Protein AF-A0A7V8FNN8-F1 (afdb_monomer)

Organism: NCBI:txid1177982

Radius of gyration: 14.59 Å; Cα contacts (8 Å, |Δi|>4): 100; chains: 1; bounding box: 29×36×28 Å

InterPro domains:
  IPR015942 Asp/Glu/hydantoin racemase [PF01177] (24-85)
  IPR053714 Isomerization and Racemization Enzyme Superfamily [G3DSA:3.40.50.12500] (11-91)

Sequence (91 aa):
MQSMPPEFPPHIALRTALAEGALDALDRGDGATHDQLVAQAARRLREQGCTRIALAQFSLARARQACEEATGLPVYTTVHAAVDQLRRRLG

Secondary structure (DSSP, 8-state):
--SS--SS-TTS-------TTHHHHHHTT-HHHHHHHHHHHHHHHHHTT-S-EEE-SGGGGGGHHHHHHHH-S-EEEHHHHHHHHHHHHH-

Nearest PDB structures (foldseek):
  3ojc-assembly1_A  TM=9.189E-01  e=7.013E-02  Yersinia pestis CO92
  5lfd-assembly1_A  TM=7.264E-01  e=2.114E-01  Pseudomonas fluorescens
  2zsk-assembly1_B  TM=7.021E-01  e=7.745E-01  Pyrococcus horikoshii OT3
  5elm-assembly2_D  TM=9.022E-01  e=2.335E+00  Escherichia coli
  4l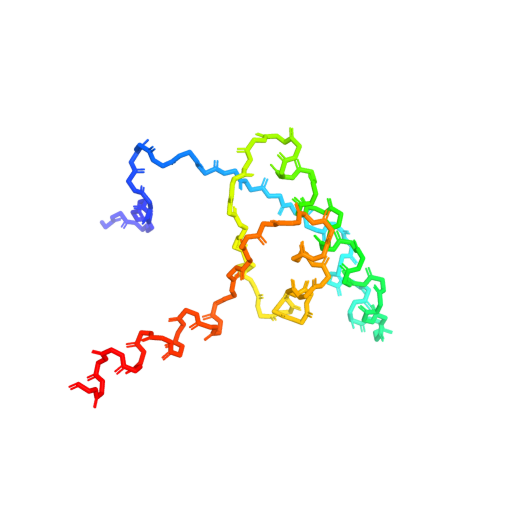sb-assembly1_A  TM=7.063E-01  e=3.447E+00  Burkholderia cenocepacia J2315

Foldseek 3Di:
DDDDDPPDDPPDDDDDFDLPCLVVCVVVVNNVNNLVSLLVRLQVVVVVPDQEEEDEDPSCPVSLVVNCVSRVHHYHYPVVVVVVVVVVVVD

Mean predicted aligned error: 6.25 Å

Solvent-accessible surface area (backbone atoms only — not comparable to full-atom values): 5418 Å² total; per-residue (Å²): 132,85,80,82,70,79,90,61,62,91,89,58,88,82,84,87,75,74,40,74,65,16,64,62,28,42,77,72,70,35,56,67,61,16,25,52,32,40,16,50,34,46,33,52,45,39,78,71,69,48,75,63,47,75,35,88,45,77,86,45,48,79,25,41,63,50,27,27,71,63,54,76,38,61,63,44,31,61,66,60,55,50,53,54,53,50,50,70,73,77,108

pLDDT: mean 87.13, std 14.28, range [47.81, 98.38]

Structure (mmCIF, N/CA/C/O backbone):
data_AF-A0A7V8FNN8-F1
#
_entry.id   AF-A0A7V8FNN8-F1
#
loop_
_atom_site.group_PDB
_atom_site.id
_atom_site.type_symbol
_atom_site.label_atom_id
_atom_site.label_alt_id
_atom_site.label_comp_id
_atom_site.label_asym_id
_atom_site.label_entity_id
_atom_site.label_seq_id
_atom_site.pdbx_PDB_ins_code
_atom_site.Cartn_x
_atom_site.Cartn_y
_atom_site.Cartn_z
_atom_site.occupancy
_atom_site.B_iso_or_equiv
_atom_site.auth_seq_id
_atom_site.auth_comp_id
_atom_site.auth_asym_id
_atom_site.auth_atom_id
_atom_site.pdbx_PDB_model_num
ATOM 1 N N . MET A 1 1 ? -17.873 -26.310 -12.201 1.00 56.28 1 MET A N 1
ATOM 2 C CA . MET A 1 1 ? -16.671 -25.785 -11.520 1.00 56.28 1 MET A CA 1
ATOM 3 C C . MET A 1 1 ? -16.968 -24.363 -11.087 1.00 56.28 1 MET A C 1
ATOM 5 O O . MET A 1 1 ? -17.264 -23.553 -11.954 1.00 56.28 1 MET A O 1
ATOM 9 N N . GLN A 1 2 ? -16.961 -24.062 -9.788 1.00 49.50 2 GLN A N 1
ATOM 10 C CA . GLN A 1 2 ? -16.935 -22.663 -9.350 1.00 49.50 2 GLN A CA 1
ATOM 11 C C . GLN A 1 2 ? -15.497 -22.169 -9.502 1.00 49.50 2 GLN A C 1
ATOM 13 O O . GLN A 1 2 ? -14.588 -22.701 -8.869 1.00 49.50 2 GLN A O 1
ATOM 18 N N . SER A 1 3 ? -15.293 -21.227 -10.419 1.00 47.81 3 SER A N 1
ATOM 19 C CA . SER A 1 3 ? -14.024 -20.520 -10.566 1.00 47.81 3 SER A CA 1
ATOM 20 C C . SER A 1 3 ? -13.949 -19.455 -9.472 1.00 47.81 3 SER A C 1
ATOM 22 O O . SER A 1 3 ? -14.909 -18.708 -9.315 1.00 47.81 3 SER A O 1
ATOM 24 N N . MET A 1 4 ? -12.833 -19.405 -8.740 1.00 59.41 4 MET A N 1
ATOM 25 C CA . MET A 1 4 ? -12.557 -18.457 -7.643 1.00 59.41 4 MET A CA 1
ATOM 26 C C . MET A 1 4 ? -13.535 -18.549 -6.454 1.00 59.41 4 MET A C 1
ATOM 28 O O . MET A 1 4 ? -14.339 -17.642 -6.232 1.00 59.41 4 MET A O 1
ATOM 32 N N . PRO A 1 5 ? -13.500 -19.653 -5.679 1.00 67.44 5 PRO A N 1
ATOM 33 C CA . PRO A 1 5 ? -14.164 -19.683 -4.379 1.00 67.44 5 PRO A CA 1
ATOM 34 C C . PRO A 1 5 ? -13.587 -18.578 -3.476 1.00 67.44 5 PRO A C 1
ATOM 36 O O . PRO A 1 5 ? -12.392 -18.302 -3.569 1.00 67.44 5 PRO A O 1
ATOM 39 N N . PRO A 1 6 ? -14.396 -17.970 -2.592 1.00 65.88 6 PRO A N 1
ATOM 40 C CA . PRO A 1 6 ? -13.939 -16.882 -1.736 1.00 65.88 6 PRO A CA 1
ATOM 41 C C . PRO A 1 6 ? -12.716 -17.308 -0.916 1.00 65.88 6 PRO A C 1
ATOM 43 O O . PRO A 1 6 ? -12.784 -18.241 -0.115 1.00 65.88 6 PRO A O 1
ATOM 46 N N . GLU A 1 7 ? -11.595 -16.615 -1.120 1.00 71.31 7 GLU A N 1
ATOM 47 C CA . GLU A 1 7 ? -10.313 -16.931 -0.485 1.00 71.31 7 GLU A CA 1
ATOM 48 C C . GLU A 1 7 ? -10.310 -16.621 1.018 1.00 71.31 7 GLU A C 1
ATOM 50 O O . GLU A 1 7 ? -9.499 -17.165 1.770 1.00 71.31 7 GLU A O 1
ATOM 55 N N . PHE A 1 8 ? -11.232 -15.764 1.469 1.00 72.81 8 PHE A N 1
ATOM 56 C CA . PHE A 1 8 ? -11.394 -15.392 2.867 1.00 72.81 8 PHE A CA 1
ATOM 57 C C . PHE A 1 8 ? -12.720 -15.915 3.433 1.00 72.81 8 PHE A C 1
ATOM 59 O O . PHE A 1 8 ? -13.758 -15.811 2.773 1.00 72.81 8 PHE A O 1
ATOM 66 N N . PRO A 1 9 ? -12.724 -16.429 4.676 1.00 77.88 9 PRO A N 1
ATOM 67 C CA . PRO A 1 9 ? -13.956 -16.772 5.374 1.00 77.88 9 PRO A CA 1
ATOM 68 C C . PRO A 1 9 ? -14.923 -15.575 5.474 1.00 77.88 9 PRO A C 1
ATOM 70 O O . PRO A 1 9 ? -14.468 -14.441 5.619 1.00 77.88 9 PRO A O 1
ATOM 73 N N . PRO A 1 10 ? -16.250 -15.800 5.526 1.00 75.19 10 PRO A N 1
ATOM 74 C CA . PRO A 1 10 ? -17.256 -14.727 5.518 1.00 75.19 10 PRO A CA 1
ATOM 75 C C . PRO A 1 10 ? -17.209 -13.791 6.738 1.00 75.19 10 PRO A C 1
ATOM 77 O O . PRO A 1 10 ? -17.780 -12.708 6.703 1.00 75.19 10 PRO A O 1
ATOM 80 N N . HIS A 1 11 ? -16.528 -14.186 7.818 1.00 80.25 11 HIS A N 1
ATOM 81 C CA . HIS A 1 11 ? -16.330 -13.348 9.003 1.00 80.25 11 HIS A CA 1
ATOM 82 C C . HIS A 1 11 ? -15.146 -12.372 8.871 1.00 80.25 11 HIS A C 1
ATOM 84 O O . HIS A 1 11 ? -14.922 -11.557 9.765 1.00 80.25 11 HIS A O 1
ATOM 90 N N . ILE A 1 12 ? -14.373 -12.448 7.783 1.00 81.56 12 ILE A N 1
ATOM 91 C CA . ILE A 1 12 ? -13.291 -11.508 7.495 1.00 81.56 12 ILE A CA 1
ATOM 92 C C . ILE A 1 12 ? -13.846 -10.378 6.630 1.00 81.56 12 ILE A C 1
ATOM 94 O O . ILE A 1 12 ? -14.146 -10.562 5.452 1.00 81.56 12 ILE A O 1
ATOM 98 N N . ALA A 1 13 ? -13.956 -9.184 7.212 1.00 84.75 13 ALA A N 1
ATOM 99 C CA . ALA A 1 13 ? -14.330 -7.988 6.471 1.00 84.75 13 ALA A CA 1
ATOM 100 C C . ALA A 1 13 ? -13.186 -7.577 5.528 1.00 84.75 13 ALA A C 1
ATOM 102 O O . ALA A 1 13 ? -12.165 -7.041 5.967 1.00 84.75 13 ALA A O 1
ATOM 103 N N . LEU A 1 14 ? -13.359 -7.830 4.230 1.00 87.69 14 LEU A N 1
ATOM 104 C CA . LEU A 1 14 ? -12.412 -7.423 3.199 1.00 87.69 14 LEU A CA 1
ATOM 105 C C . LEU A 1 14 ? -12.798 -6.053 2.642 1.00 87.69 14 LEU A C 1
ATOM 107 O O . LEU A 1 14 ? -13.951 -5.807 2.291 1.00 87.69 14 LEU A O 1
ATOM 111 N N . ARG A 1 15 ? -11.810 -5.167 2.527 1.00 92.75 15 ARG A N 1
ATOM 112 C CA . ARG A 1 15 ? -11.964 -3.873 1.866 1.00 92.75 15 ARG A CA 1
ATOM 113 C C . ARG A 1 15 ? -10.828 -3.692 0.878 1.00 92.75 15 ARG A C 1
ATOM 115 O O . ARG A 1 15 ? -9.671 -3.922 1.222 1.00 92.75 15 ARG A O 1
ATOM 122 N N . THR A 1 16 ? -11.165 -3.300 -0.340 1.00 92.94 16 THR A N 1
ATOM 123 C CA . THR A 1 16 ? -10.209 -3.119 -1.430 1.00 92.94 16 THR A CA 1
ATOM 124 C C . THR A 1 16 ? -10.095 -1.642 -1.780 1.00 92.94 16 THR A C 1
ATOM 126 O O . THR A 1 16 ? -11.041 -0.870 -1.624 1.00 92.94 16 THR A O 1
ATOM 129 N N . ALA A 1 17 ? -8.910 -1.235 -2.221 1.00 94.69 17 ALA A N 1
ATOM 130 C CA . ALA A 1 17 ? -8.666 0.095 -2.752 1.00 94.69 17 ALA A CA 1
ATOM 131 C C . ALA A 1 17 ? -7.697 -0.019 -3.923 1.00 94.69 17 ALA A C 1
ATOM 133 O O . ALA A 1 17 ? -6.747 -0.803 -3.878 1.00 94.69 17 ALA A O 1
ATOM 134 N N . LEU A 1 18 ? -7.944 0.779 -4.957 1.00 95.38 18 LEU A N 1
ATOM 135 C CA . LEU A 1 18 ? -7.028 0.947 -6.070 1.00 95.38 18 LEU A CA 1
ATOM 136 C C . LEU A 1 18 ? -6.080 2.111 -5.759 1.00 95.38 18 LEU A C 1
ATOM 138 O O . LEU A 1 18 ? -6.522 3.195 -5.379 1.00 95.38 18 LEU A O 1
ATOM 142 N N . ALA A 1 19 ? -4.779 1.891 -5.934 1.00 96.25 19 ALA A N 1
ATOM 143 C CA . ALA A 1 19 ? -3.792 2.966 -5.953 1.00 96.25 19 ALA A CA 1
ATOM 144 C C . ALA A 1 19 ? -3.780 3.601 -7.352 1.00 96.25 19 ALA A C 1
ATOM 146 O O . ALA A 1 19 ? -2.941 3.275 -8.192 1.00 96.25 19 ALA A O 1
ATOM 147 N N . GLU A 1 20 ? -4.779 4.439 -7.627 1.00 96.88 20 GLU A N 1
ATOM 148 C CA . GLU A 1 20 ? -4.959 5.087 -8.931 1.00 96.88 20 GLU A CA 1
ATOM 149 C C . GLU A 1 20 ? -3.689 5.827 -9.374 1.00 96.88 20 GLU A C 1
ATOM 151 O O . GLU A 1 20 ? -3.082 6.561 -8.596 1.00 96.88 20 GLU A O 1
ATOM 156 N N . GLY A 1 21 ? -3.268 5.597 -10.623 1.00 96.94 21 GLY A N 1
ATOM 157 C CA . GLY A 1 21 ? -2.079 6.210 -11.224 1.00 96.94 21 GLY A CA 1
ATOM 158 C C . GLY A 1 21 ? -0.731 5.679 -10.722 1.00 96.94 21 GLY A C 1
ATOM 159 O O . GLY A 1 21 ? 0.304 6.083 -11.253 1.00 96.94 21 GLY A O 1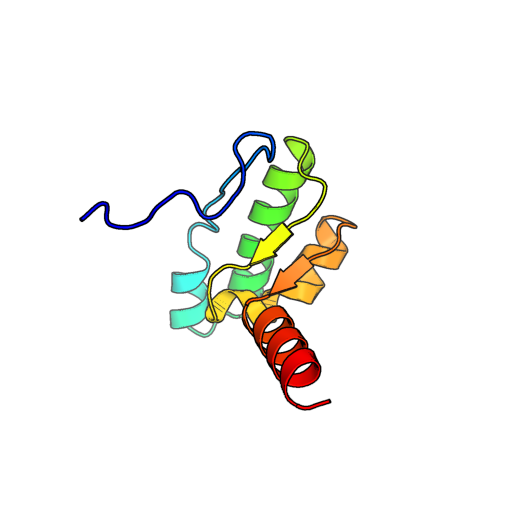
ATOM 160 N N . ALA A 1 22 ? -0.704 4.774 -9.735 1.00 97.06 22 ALA A N 1
ATOM 161 C CA . ALA A 1 22 ? 0.553 4.255 -9.196 1.00 97.06 22 ALA A CA 1
ATOM 162 C C . ALA A 1 22 ? 1.340 3.475 -10.255 1.00 97.06 22 ALA A C 1
ATOM 164 O O . ALA A 1 22 ? 2.529 3.730 -10.443 1.00 97.06 22 ALA A O 1
ATOM 165 N N . LEU A 1 23 ? 0.679 2.558 -10.971 1.00 96.00 23 LEU A N 1
ATOM 166 C CA . LEU A 1 23 ? 1.327 1.772 -12.023 1.00 96.00 23 LEU A CA 1
ATOM 167 C C . LEU A 1 23 ? 1.835 2.671 -13.157 1.00 96.00 23 LEU A C 1
ATOM 169 O O . LEU A 1 23 ? 2.990 2.547 -13.539 1.00 96.00 23 LEU A O 1
ATOM 173 N N . ASP A 1 24 ? 1.038 3.650 -13.591 1.00 97.69 24 ASP A N 1
ATOM 174 C CA . ASP A 1 24 ? 1.450 4.592 -14.637 1.00 97.69 24 ASP A CA 1
ATOM 175 C C . ASP A 1 24 ? 2.678 5.422 -14.227 1.00 97.69 24 ASP A C 1
ATOM 177 O O . ASP A 1 24 ? 3.531 5.732 -15.058 1.00 97.69 24 ASP A O 1
ATOM 181 N N . ALA A 1 25 ? 2.772 5.823 -12.953 1.00 97.56 25 ALA A N 1
ATOM 182 C CA . ALA A 1 25 ? 3.953 6.508 -12.433 1.00 97.56 25 ALA A CA 1
ATOM 183 C C . ALA A 1 25 ? 5.185 5.595 -12.488 1.00 97.56 25 ALA A C 1
ATOM 185 O O . ALA A 1 25 ? 6.244 6.019 -12.952 1.00 97.56 25 ALA A O 1
ATOM 186 N N . LEU A 1 26 ? 5.023 4.329 -12.095 1.00 96.19 26 LEU A N 1
ATOM 187 C CA . LEU A 1 26 ? 6.093 3.338 -12.150 1.00 96.19 26 LEU A CA 1
ATOM 188 C C . LEU A 1 26 ? 6.556 3.065 -13.588 1.00 96.19 26 LEU A C 1
ATOM 190 O O . LEU A 1 26 ? 7.760 3.026 -13.828 1.00 96.19 26 LEU A O 1
ATOM 194 N N . ASP A 1 27 ? 5.628 2.954 -14.539 1.00 96.81 27 ASP A N 1
ATOM 195 C CA . ASP A 1 27 ? 5.926 2.728 -15.959 1.00 96.81 27 ASP A CA 1
ATOM 196 C C . ASP A 1 27 ? 6.708 3.894 -16.586 1.00 96.81 27 ASP A C 1
ATOM 198 O O . ASP A 1 27 ? 7.501 3.699 -17.507 1.00 96.81 27 ASP A O 1
ATOM 202 N N . ARG A 1 28 ? 6.551 5.112 -16.050 1.00 97.50 28 ARG A N 1
ATOM 203 C CA . ARG A 1 28 ? 7.350 6.293 -16.427 1.00 97.50 28 ARG A CA 1
ATOM 204 C C . ARG A 1 28 ? 8.668 6.424 -15.650 1.00 97.50 28 ARG A C 1
ATOM 206 O O . ARG A 1 28 ? 9.372 7.415 -15.825 1.00 97.50 28 ARG A O 1
ATOM 213 N N . GLY A 1 29 ? 9.004 5.459 -14.794 1.00 97.62 29 GLY A N 1
ATOM 214 C CA . GLY A 1 29 ? 10.212 5.468 -13.964 1.00 97.62 29 GLY A CA 1
ATOM 215 C C . GLY A 1 29 ? 10.103 6.297 -12.677 1.00 97.62 29 GLY A C 1
ATOM 216 O O . GLY A 1 29 ? 11.096 6.448 -11.966 1.00 97.62 29 GLY A O 1
ATOM 217 N N . ASP A 1 30 ? 8.918 6.810 -12.340 1.00 98.00 30 ASP A N 1
ATOM 218 C CA . ASP A 1 30 ? 8.678 7.612 -11.138 1.00 98.00 30 ASP A CA 1
ATOM 219 C C . ASP A 1 30 ? 8.226 6.734 -9.959 1.00 98.00 30 ASP A C 1
ATOM 221 O O . ASP A 1 30 ? 7.049 6.640 -9.591 1.00 98.00 30 ASP A O 1
ATOM 225 N N . GLY A 1 31 ? 9.206 6.066 -9.350 1.00 97.31 31 GLY A N 1
ATOM 226 C CA . GLY A 1 31 ? 8.977 5.221 -8.181 1.00 97.31 31 GLY A CA 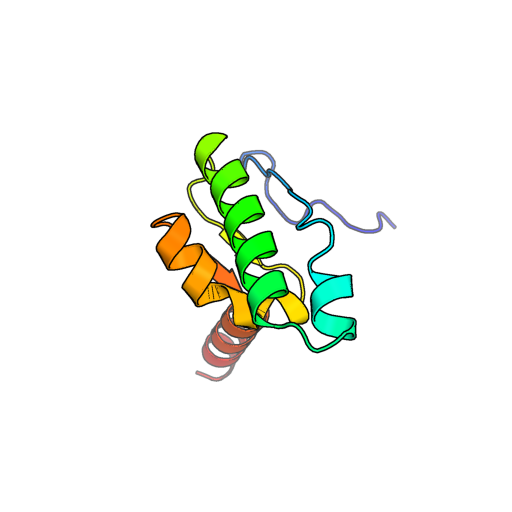1
ATOM 227 C C . GLY A 1 31 ? 8.525 5.997 -6.936 1.00 97.31 31 GLY A C 1
ATOM 228 O O . GLY A 1 31 ? 7.781 5.459 -6.113 1.00 97.31 31 GLY A O 1
ATOM 229 N N . ALA A 1 32 ? 8.937 7.255 -6.784 1.00 97.81 32 ALA A N 1
ATOM 230 C CA . ALA A 1 32 ? 8.559 8.056 -5.623 1.00 97.81 32 ALA A CA 1
ATOM 231 C C . ALA A 1 32 ? 7.056 8.366 -5.642 1.00 97.81 32 ALA A C 1
ATOM 233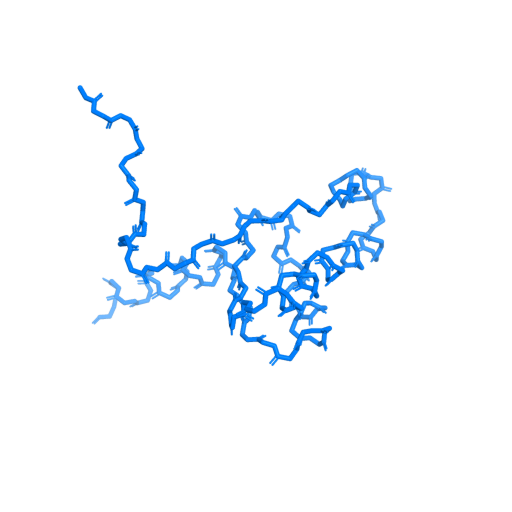 O O . ALA A 1 32 ? 6.361 8.098 -4.658 1.00 97.81 32 ALA A O 1
ATOM 234 N N . THR A 1 33 ? 6.535 8.834 -6.780 1.00 98.12 33 THR A N 1
ATOM 235 C CA . THR A 1 33 ? 5.097 9.074 -6.953 1.00 98.12 33 THR A CA 1
ATOM 236 C C . THR A 1 33 ? 4.298 7.776 -6.845 1.00 98.12 33 THR A C 1
ATOM 238 O O . THR A 1 33 ? 3.254 7.762 -6.190 1.00 98.12 33 THR A O 1
ATOM 241 N N . HIS A 1 34 ? 4.796 6.662 -7.403 1.00 98.38 34 HIS A N 1
ATOM 242 C CA . HIS A 1 34 ? 4.181 5.344 -7.202 1.00 98.38 34 HIS A CA 1
ATOM 243 C C . HIS A 1 34 ? 3.986 5.039 -5.707 1.00 98.38 34 HIS A C 1
ATOM 245 O O . HIS A 1 34 ? 2.867 4.763 -5.278 1.00 98.38 34 HIS A O 1
ATOM 251 N N . ASP A 1 35 ? 5.044 5.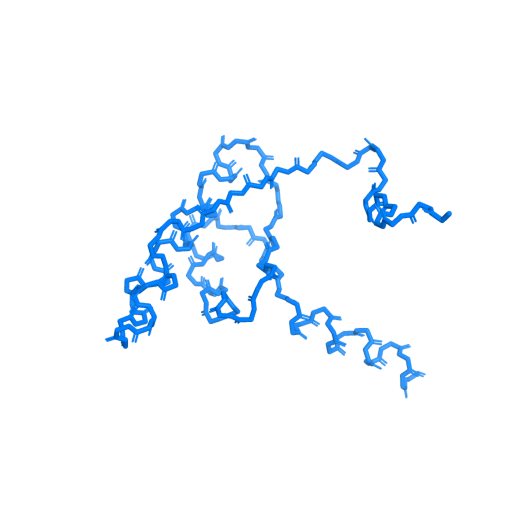122 -4.894 1.00 98.12 35 ASP A N 1
ATOM 252 C CA . ASP A 1 35 ? 4.965 4.750 -3.474 1.00 98.12 35 ASP A CA 1
ATOM 253 C C . ASP A 1 35 ? 4.045 5.676 -2.683 1.00 98.12 35 ASP A C 1
ATOM 255 O O . ASP A 1 35 ? 3.287 5.213 -1.828 1.00 98.12 35 ASP A O 1
ATOM 259 N N . GLN A 1 36 ? 4.053 6.971 -3.005 1.00 98.31 36 GLN A N 1
ATOM 260 C CA . GLN A 1 36 ? 3.150 7.945 -2.401 1.00 98.31 36 GLN A CA 1
ATOM 261 C C . GLN A 1 36 ? 1.681 7.621 -2.688 1.00 98.31 36 GLN A C 1
ATOM 263 O O . GLN A 1 36 ? 0.860 7.652 -1.770 1.00 98.31 36 GLN A O 1
ATOM 268 N N . LEU A 1 37 ? 1.337 7.283 -3.934 1.00 98.38 37 LEU A N 1
ATOM 269 C CA . LEU A 1 37 ? -0.035 6.941 -4.321 1.00 98.38 37 LEU A CA 1
ATOM 270 C C . LEU A 1 37 ? -0.511 5.653 -3.635 1.00 98.38 37 LEU A C 1
ATOM 272 O O . LEU A 1 37 ? -1.637 5.592 -3.131 1.00 98.38 37 LEU A O 1
ATOM 276 N N . VAL A 1 38 ? 0.359 4.646 -3.529 1.00 98.25 38 VAL A N 1
ATOM 277 C CA . VAL A 1 38 ? 0.046 3.401 -2.811 1.00 98.25 38 VAL A CA 1
ATOM 278 C C . VAL A 1 38 ? -0.138 3.656 -1.312 1.00 98.25 38 VAL A C 1
ATOM 280 O O . VAL A 1 38 ? -1.119 3.194 -0.724 1.00 98.25 38 VAL A O 1
ATOM 283 N N . ALA A 1 39 ? 0.737 4.452 -0.692 1.00 98.19 39 ALA A N 1
ATOM 284 C CA . ALA A 1 39 ? 0.621 4.820 0.718 1.00 98.19 39 ALA A CA 1
ATOM 285 C C . ALA A 1 39 ? -0.662 5.621 1.008 1.00 98.19 39 ALA A C 1
ATOM 287 O O . ALA A 1 39 ? -1.316 5.405 2.031 1.00 98.19 39 ALA A O 1
ATOM 288 N N . GLN A 1 40 ? -1.079 6.504 0.094 1.00 98.25 40 GLN A N 1
ATOM 289 C CA . GLN A 1 40 ? -2.359 7.210 0.198 1.00 98.25 40 GLN A CA 1
ATOM 290 C C . GLN A 1 40 ? -3.551 6.246 0.153 1.00 98.25 40 GLN A C 1
ATOM 292 O O . GLN A 1 40 ? -4.471 6.387 0.960 1.00 98.25 40 GLN A O 1
ATOM 297 N N . ALA A 1 41 ? -3.542 5.250 -0.738 1.00 98.06 41 ALA A N 1
ATOM 298 C CA . ALA A 1 41 ? -4.590 4.229 -0.779 1.00 98.06 41 ALA A CA 1
ATOM 299 C C . ALA A 1 41 ? -4.634 3.405 0.523 1.00 98.06 41 ALA A C 1
ATOM 301 O O . ALA A 1 41 ? -5.710 3.192 1.088 1.00 98.06 41 ALA A O 1
ATOM 302 N N . ALA A 1 42 ? -3.471 3.020 1.060 1.00 97.75 42 ALA A N 1
ATOM 303 C CA . ALA A 1 42 ? -3.372 2.324 2.342 1.00 97.75 42 ALA A CA 1
ATOM 304 C C . ALA A 1 42 ? -3.920 3.169 3.510 1.00 97.75 42 ALA A C 1
ATOM 306 O O . ALA A 1 42 ? -4.646 2.657 4.366 1.00 97.75 42 ALA A O 1
ATOM 307 N N . ARG A 1 43 ? -3.644 4.481 3.526 1.00 98.06 43 ARG A N 1
ATOM 308 C CA . ARG A 1 43 ? -4.211 5.413 4.514 1.00 98.06 43 ARG A CA 1
ATOM 309 C C . ARG A 1 43 ? -5.732 5.477 4.459 1.00 98.06 43 ARG A C 1
ATOM 311 O O . ARG A 1 43 ? -6.357 5.399 5.514 1.00 98.06 43 ARG A O 1
ATOM 318 N N . ARG A 1 44 ? -6.321 5.550 3.261 1.00 97.81 44 ARG A N 1
ATOM 319 C CA . ARG A 1 44 ? -7.785 5.529 3.092 1.00 97.81 44 ARG A CA 1
ATOM 320 C C . ARG A 1 44 ? -8.381 4.240 3.660 1.00 97.81 44 ARG A C 1
ATOM 322 O O . ARG A 1 44 ? -9.366 4.295 4.387 1.00 97.81 44 ARG A O 1
ATOM 329 N N . LEU A 1 45 ? -7.755 3.087 3.400 1.00 97.50 45 LEU A N 1
ATOM 330 C CA . LEU A 1 45 ? -8.197 1.807 3.967 1.00 97.50 45 LEU A CA 1
ATOM 331 C C . LEU A 1 45 ? -8.163 1.807 5.500 1.00 97.50 45 LEU A C 1
ATOM 333 O O . LEU A 1 45 ? -9.125 1.361 6.128 1.00 97.50 45 LEU A O 1
ATOM 337 N N . ARG A 1 46 ? -7.100 2.346 6.110 1.00 97.19 46 ARG A N 1
ATOM 338 C CA . ARG A 1 46 ? -7.018 2.522 7.570 1.00 97.19 46 ARG A CA 1
ATOM 339 C C . ARG A 1 46 ? -8.127 3.425 8.102 1.00 97.19 46 ARG A C 1
ATOM 341 O O . ARG A 1 46 ? -8.776 3.069 9.077 1.00 97.19 46 ARG A O 1
ATOM 348 N N . GLU A 1 47 ? -8.344 4.582 7.478 1.00 97.00 47 GLU A N 1
ATOM 349 C CA . GLU A 1 47 ? -9.386 5.550 7.872 1.00 97.00 47 GLU A CA 1
ATOM 350 C C . GLU A 1 47 ? -10.789 4.930 7.824 1.00 97.00 47 GLU A C 1
ATOM 352 O O . GLU A 1 47 ? -11.682 5.309 8.574 1.00 97.00 47 GLU A O 1
ATOM 357 N N . GLN A 1 48 ? -10.958 3.908 6.995 1.00 96.19 48 GLN A N 1
ATOM 358 C CA . GLN A 1 48 ? -12.179 3.130 6.866 1.00 96.19 48 GLN A CA 1
ATOM 359 C C . GLN A 1 48 ? -12.199 1.866 7.763 1.00 96.19 48 GLN A C 1
ATOM 361 O O . GLN A 1 48 ? -13.019 0.971 7.555 1.00 96.19 48 GLN A O 1
ATOM 366 N N . GLY A 1 49 ? -11.297 1.769 8.747 1.00 95.38 49 GLY A N 1
ATOM 367 C CA . GLY A 1 49 ? -11.305 0.747 9.799 1.00 95.38 49 GLY A CA 1
ATOM 368 C C . GLY A 1 49 ? -10.455 -0.500 9.539 1.00 95.38 49 GLY A C 1
ATOM 369 O O . GLY A 1 49 ? -10.508 -1.443 10.330 1.00 95.38 49 GLY A O 1
ATOM 370 N N . CYS A 1 50 ? -9.662 -0.552 8.463 1.00 95.69 50 CYS A N 1
ATOM 371 C CA . CYS A 1 50 ? -8.750 -1.678 8.251 1.00 95.69 50 CYS A CA 1
ATOM 372 C C . CYS A 1 50 ? -7.643 -1.700 9.316 1.00 95.69 50 CYS A C 1
ATOM 374 O O . CYS A 1 50 ? -7.056 -0.672 9.640 1.00 95.69 50 CYS A O 1
ATOM 376 N N . THR A 1 51 ? -7.320 -2.893 9.819 1.00 94.19 51 THR A N 1
ATOM 377 C CA . THR A 1 51 ? -6.272 -3.106 10.840 1.00 94.19 51 THR A CA 1
ATOM 378 C C . THR A 1 51 ? -4.995 -3.728 10.277 1.00 94.19 51 THR A C 1
ATOM 380 O O . THR A 1 51 ? -3.982 -3.805 10.966 1.00 94.19 51 THR A O 1
ATOM 383 N N . ARG A 1 52 ? -5.046 -4.208 9.032 1.00 93.31 52 ARG A N 1
ATOM 384 C CA . ARG A 1 52 ? -3.954 -4.846 8.291 1.00 93.31 52 ARG A CA 1
ATOM 385 C C . ARG A 1 52 ? -4.092 -4.485 6.821 1.00 93.31 52 ARG A C 1
ATOM 387 O O . ARG A 1 52 ? -5.216 -4.380 6.331 1.00 93.31 52 ARG A O 1
ATOM 394 N N . ILE A 1 53 ? -2.968 -4.333 6.132 1.00 95.50 53 ILE A N 1
ATOM 395 C CA . ILE A 1 53 ? -2.930 -4.000 4.705 1.00 95.50 53 ILE A CA 1
ATOM 396 C C . ILE A 1 53 ? -2.215 -5.118 3.951 1.00 95.50 53 ILE A C 1
ATOM 398 O O . ILE A 1 53 ? -1.148 -5.564 4.363 1.00 95.50 53 ILE A O 1
ATOM 402 N N . ALA A 1 54 ? -2.788 -5.566 2.836 1.00 92.75 54 ALA A N 1
ATOM 403 C CA . ALA A 1 54 ? -2.157 -6.520 1.931 1.00 92.75 54 ALA A CA 1
ATOM 404 C C . ALA A 1 54 ? -1.913 -5.860 0.569 1.00 92.75 54 ALA A C 1
ATOM 406 O O . ALA A 1 54 ? -2.840 -5.375 -0.075 1.00 92.75 54 ALA A O 1
ATOM 407 N N . LEU A 1 55 ? -0.657 -5.857 0.130 1.00 94.12 55 LEU A N 1
ATOM 408 C CA . LEU A 1 55 ? -0.229 -5.384 -1.179 1.00 9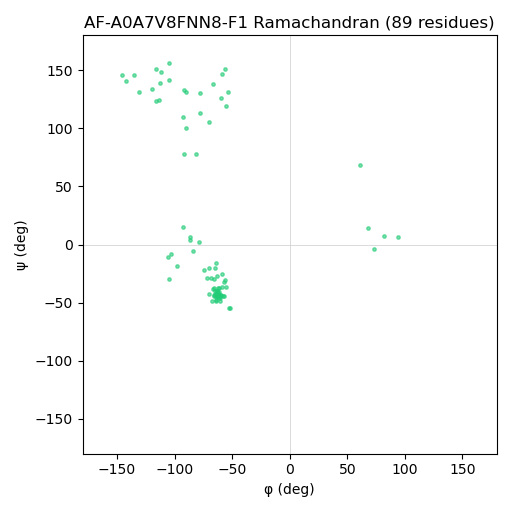4.12 55 LEU A CA 1
ATOM 409 C C . LEU A 1 55 ? -0.261 -6.565 -2.154 1.00 94.12 55 LEU A C 1
ATOM 411 O O . LEU A 1 55 ? 0.627 -7.420 -2.158 1.00 94.12 55 LEU A O 1
ATOM 415 N N . ALA A 1 56 ? -1.332 -6.624 -2.946 1.00 88.69 56 ALA A N 1
ATOM 416 C CA . ALA A 1 56 ? -1.715 -7.795 -3.739 1.00 88.69 56 ALA A CA 1
ATOM 417 C C . ALA A 1 56 ? -1.062 -7.884 -5.135 1.00 88.69 56 ALA A C 1
ATOM 419 O O . ALA A 1 56 ? -1.396 -8.774 -5.910 1.00 88.69 56 ALA A O 1
ATOM 420 N N . GLN A 1 57 ? -0.124 -6.994 -5.466 1.00 87.81 57 GLN A N 1
ATOM 421 C CA . GLN A 1 57 ? 0.551 -6.956 -6.767 1.00 87.81 57 GLN A CA 1
ATOM 422 C C . GLN A 1 57 ? 2.057 -6.751 -6.579 1.00 87.81 57 GLN A C 1
ATOM 424 O O . GLN A 1 57 ? 2.487 -6.062 -5.655 1.00 87.81 57 GLN A O 1
ATOM 429 N N . PHE A 1 58 ? 2.868 -7.354 -7.455 1.00 87.44 58 PHE A N 1
ATOM 430 C CA . PHE A 1 58 ? 4.332 -7.313 -7.357 1.00 87.44 58 PHE A CA 1
ATOM 431 C C . PHE A 1 58 ? 4.891 -5.883 -7.351 1.00 87.44 58 PHE A C 1
ATOM 433 O O . PHE A 1 58 ? 5.719 -5.563 -6.501 1.00 87.44 58 PHE A O 1
ATOM 440 N N . SER A 1 59 ? 4.388 -5.008 -8.231 1.00 90.06 59 SER A N 1
ATOM 441 C CA . SER A 1 59 ? 4.788 -3.593 -8.287 1.00 90.06 59 SER A CA 1
ATOM 442 C C . SER A 1 59 ? 4.582 -2.869 -6.958 1.00 90.06 59 SER A C 1
ATOM 444 O O . SER A 1 59 ? 5.368 -1.997 -6.614 1.00 90.06 59 SER A O 1
ATOM 446 N N . LEU A 1 60 ? 3.587 -3.273 -6.163 1.00 94.12 60 LEU A N 1
ATOM 447 C CA . LEU A 1 60 ? 3.292 -2.656 -4.874 1.00 94.12 60 LEU A CA 1
ATOM 448 C C . LEU A 1 60 ? 4.300 -3.048 -3.791 1.00 94.12 60 LEU A C 1
ATOM 450 O O . LEU A 1 60 ? 4.435 -2.320 -2.815 1.00 94.12 60 LEU 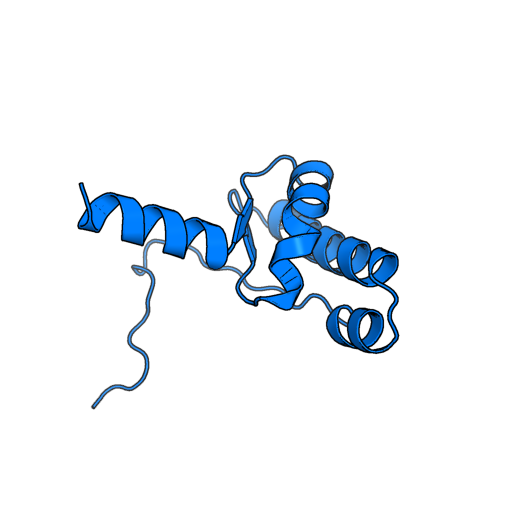A O 1
ATOM 454 N N . ALA A 1 61 ? 5.026 -4.163 -3.932 1.00 92.50 61 ALA A N 1
ATOM 455 C CA . ALA A 1 61 ? 5.888 -4.682 -2.868 1.00 92.50 61 ALA A CA 1
ATOM 456 C C . ALA A 1 61 ? 6.950 -3.670 -2.398 1.00 92.50 61 ALA A C 1
ATOM 458 O O . ALA A 1 61 ? 7.280 -3.641 -1.213 1.00 92.50 61 ALA A O 1
ATOM 459 N N . ARG A 1 62 ? 7.433 -2.805 -3.299 1.00 93.50 62 ARG A N 1
ATOM 460 C CA . ARG A 1 62 ? 8.381 -1.725 -2.975 1.00 93.50 62 ARG A CA 1
ATOM 461 C C . ARG A 1 62 ? 7.779 -0.618 -2.103 1.00 93.50 62 ARG A C 1
ATOM 463 O O . ARG A 1 62 ? 8.486 -0.050 -1.282 1.00 93.50 62 ARG A O 1
ATOM 470 N N . ALA A 1 63 ? 6.471 -0.387 -2.203 1.00 96.31 63 ALA A N 1
ATOM 471 C CA . ALA A 1 63 ? 5.754 0.618 -1.421 1.00 96.31 63 ALA A CA 1
ATOM 472 C C . ALA A 1 63 ? 5.452 0.161 0.017 1.00 96.31 63 ALA A C 1
ATOM 474 O O . ALA A 1 63 ? 4.799 0.888 0.766 1.00 96.31 63 ALA A O 1
ATOM 475 N N . ARG A 1 64 ? 5.895 -1.043 0.419 1.00 95.44 64 ARG A N 1
ATOM 476 C CA . ARG A 1 64 ? 5.610 -1.621 1.739 1.00 95.44 64 ARG A CA 1
ATOM 477 C C . ARG A 1 64 ? 5.970 -0.665 2.873 1.00 95.44 64 ARG A C 1
ATOM 479 O O . ARG A 1 64 ? 5.103 -0.363 3.684 1.00 95.44 64 ARG A O 1
ATOM 486 N N . GLN A 1 65 ? 7.214 -0.189 2.906 1.00 95.81 65 GLN A N 1
ATOM 487 C CA . GLN A 1 65 ? 7.692 0.674 3.987 1.00 95.81 65 GLN A CA 1
ATOM 488 C C . GLN A 1 65 ? 6.909 1.994 4.032 1.00 95.81 65 GLN A C 1
ATOM 490 O O . GLN A 1 65 ? 6.428 2.381 5.091 1.00 95.81 65 GLN A O 1
ATOM 495 N N . ALA A 1 66 ? 6.675 2.626 2.877 1.00 97.38 66 ALA A N 1
ATOM 496 C CA . ALA A 1 66 ? 5.870 3.846 2.793 1.00 97.38 66 ALA A CA 1
ATOM 497 C C . ALA A 1 66 ? 4.438 3.638 3.324 1.00 97.38 66 ALA A C 1
ATOM 499 O O . ALA A 1 66 ? 3.874 4.514 3.977 1.00 97.38 66 ALA A O 1
ATOM 500 N N . CYS A 1 67 ? 3.843 2.464 3.088 1.00 97.56 67 CYS A N 1
ATOM 501 C CA . CYS A 1 67 ? 2.539 2.114 3.645 1.00 97.56 67 CYS A CA 1
ATOM 502 C C . CYS A 1 67 ? 2.592 1.889 5.163 1.00 97.56 67 CYS A C 1
ATOM 504 O O . CYS A 1 67 ? 1.686 2.340 5.865 1.00 97.56 67 CYS A O 1
ATOM 506 N N . GLU A 1 68 ? 3.619 1.203 5.676 1.00 97.31 68 GLU A N 1
ATOM 507 C CA . GLU A 1 68 ? 3.807 0.979 7.119 1.00 97.31 68 GLU A CA 1
ATOM 508 C C . GLU A 1 68 ? 3.953 2.322 7.845 1.00 97.31 68 GLU A C 1
ATOM 510 O O . GLU A 1 68 ? 3.239 2.572 8.812 1.00 97.31 68 GLU A O 1
ATOM 515 N N . GLU A 1 69 ? 4.774 3.233 7.322 1.00 97.75 69 GLU A N 1
ATOM 516 C CA . GLU A 1 69 ? 4.972 4.579 7.873 1.00 97.75 69 GLU A CA 1
ATOM 517 C C . GLU A 1 69 ? 3.693 5.428 7.811 1.00 97.75 69 GLU A C 1
ATOM 519 O O . GLU A 1 69 ? 3.304 6.060 8.794 1.00 97.75 69 GLU A O 1
ATOM 524 N N . ALA A 1 70 ? 2.992 5.422 6.675 1.00 97.44 70 ALA A N 1
ATOM 525 C CA . ALA A 1 70 ? 1.803 6.250 6.484 1.00 97.44 70 ALA A CA 1
ATOM 526 C C . ALA A 1 70 ? 0.589 5.767 7.298 1.00 97.44 70 ALA A C 1
ATOM 528 O O . ALA A 1 70 ? -0.287 6.565 7.651 1.00 97.44 70 ALA A O 1
ATOM 529 N N . THR A 1 71 ? 0.503 4.463 7.573 1.00 97.62 71 THR A N 1
ATOM 530 C CA . THR A 1 71 ? -0.650 3.860 8.257 1.00 97.62 71 THR A CA 1
ATOM 531 C C . THR A 1 71 ? -0.383 3.496 9.715 1.00 97.62 71 THR A C 1
ATOM 533 O O . THR A 1 71 ? -1.321 3.530 10.513 1.00 97.62 71 THR A O 1
ATOM 536 N N . GLY A 1 72 ? 0.855 3.169 10.083 1.00 97.44 72 GLY A N 1
ATOM 537 C CA . GLY A 1 72 ? 1.189 2.536 11.361 1.00 97.44 72 GLY A CA 1
ATOM 538 C C . GLY A 1 72 ? 0.664 1.100 11.491 1.00 97.44 72 GLY A C 1
ATOM 539 O O . GLY A 1 72 ? 0.598 0.577 12.601 1.00 97.44 72 GLY A O 1
ATOM 540 N N . LEU A 1 73 ? 0.234 0.471 10.390 1.00 96.06 73 LEU A N 1
ATOM 541 C CA . LEU A 1 73 ? -0.339 -0.876 10.380 1.00 96.06 73 LEU A CA 1
ATOM 542 C C . LEU A 1 73 ? 0.654 -1.909 9.832 1.00 96.06 73 LEU A C 1
ATOM 544 O O . LEU A 1 73 ? 1.507 -1.564 9.015 1.00 96.06 73 LEU A O 1
ATOM 548 N N . PRO A 1 74 ? 0.495 -3.198 10.186 1.00 94.31 74 PRO A N 1
ATOM 549 C CA . PRO A 1 74 ? 1.195 -4.279 9.505 1.00 94.31 74 PRO A CA 1
ATOM 550 C C . PRO A 1 74 ? 0.838 -4.316 8.012 1.00 94.31 74 PRO A C 1
ATOM 552 O O . PRO A 1 74 ? -0.345 -4.412 7.654 1.00 94.31 74 PRO A O 1
ATOM 555 N N . VAL A 1 75 ? 1.862 -4.286 7.155 1.00 94.50 75 VAL A N 1
ATOM 556 C CA . VAL A 1 75 ? 1.719 -4.383 5.698 1.00 94.50 75 VAL A CA 1
ATOM 557 C C . VAL A 1 75 ? 2.331 -5.688 5.201 1.00 94.50 75 VAL A C 1
ATOM 559 O O . VAL A 1 75 ? 3.505 -5.983 5.420 1.00 94.50 75 VAL A O 1
ATOM 562 N N . TYR A 1 76 ? 1.531 -6.473 4.491 1.00 90.94 76 TYR A N 1
ATOM 563 C CA . TYR A 1 76 ? 1.936 -7.747 3.911 1.00 90.94 76 TYR A CA 1
ATOM 564 C C . TYR A 1 76 ? 2.132 -7.602 2.408 1.00 90.94 76 TYR A C 1
ATOM 566 O O . TYR A 1 76 ? 1.355 -6.931 1.733 1.00 90.94 76 TYR A O 1
ATOM 574 N N . THR A 1 77 ? 3.144 -8.272 1.867 1.00 87.56 77 THR A N 1
ATOM 575 C CA . THR A 1 77 ? 3.354 -8.394 0.421 1.00 87.56 77 THR A CA 1
ATOM 576 C C . THR A 1 77 ? 3.231 -9.856 0.018 1.00 87.56 77 THR A C 1
ATOM 578 O O . THR A 1 77 ? 3.542 -10.755 0.805 1.00 87.56 77 THR A O 1
ATOM 581 N N . THR A 1 78 ? 2.813 -10.108 -1.221 1.00 73.31 78 THR A N 1
ATOM 582 C CA . THR A 1 78 ? 2.768 -11.464 -1.795 1.00 73.31 78 THR A CA 1
ATOM 583 C C . THR A 1 78 ? 4.125 -12.167 -1.726 1.00 73.31 78 THR A C 1
ATOM 585 O O . THR A 1 78 ? 4.182 -13.353 -1.419 1.00 73.31 78 THR A O 1
ATOM 588 N N . VAL A 1 79 ? 5.226 -11.429 -1.911 1.00 66.44 79 VAL A N 1
ATOM 589 C CA . VAL A 1 79 ? 6.596 -11.959 -1.797 1.00 66.44 79 VAL A CA 1
ATOM 590 C C . VAL A 1 79 ? 6.899 -12.436 -0.375 1.00 66.44 79 VAL A C 1
ATOM 592 O O . VAL A 1 79 ? 7.379 -13.553 -0.200 1.00 66.44 79 VAL A O 1
ATOM 595 N N . HIS A 1 80 ? 6.588 -11.635 0.649 1.00 62.47 80 HIS A N 1
ATOM 596 C CA . HIS A 1 80 ? 6.843 -12.026 2.039 1.00 62.47 80 HIS A CA 1
ATOM 597 C C . HIS A 1 80 ? 5.996 -13.238 2.445 1.00 62.47 80 HIS A C 1
ATOM 599 O O . HIS A 1 80 ? 6.508 -14.168 3.063 1.00 62.47 80 HIS A O 1
ATOM 605 N N . ALA A 1 81 ? 4.718 -13.264 2.056 1.00 63.59 81 ALA A N 1
ATOM 606 C CA . ALA A 1 81 ? 3.837 -14.397 2.329 1.00 63.59 81 ALA A CA 1
ATOM 607 C C . ALA A 1 81 ? 4.316 -15.684 1.629 1.00 63.59 81 ALA A C 1
ATOM 609 O O . ALA A 1 81 ? 4.307 -16.755 2.236 1.00 63.59 81 ALA A O 1
ATOM 610 N N . ALA A 1 82 ? 4.792 -15.580 0.383 1.00 61.03 82 ALA A N 1
ATOM 611 C CA . ALA A 1 82 ? 5.343 -16.710 -0.360 1.00 61.03 82 ALA A CA 1
ATOM 612 C C . ALA A 1 82 ? 6.637 -17.247 0.274 1.00 61.03 82 ALA A C 1
ATOM 614 O O . ALA A 1 82 ? 6.782 -18.459 0.432 1.00 61.03 82 ALA A O 1
ATOM 615 N N . VAL A 1 83 ? 7.554 -16.365 0.691 1.00 69.75 83 VAL A N 1
ATOM 616 C CA . VAL A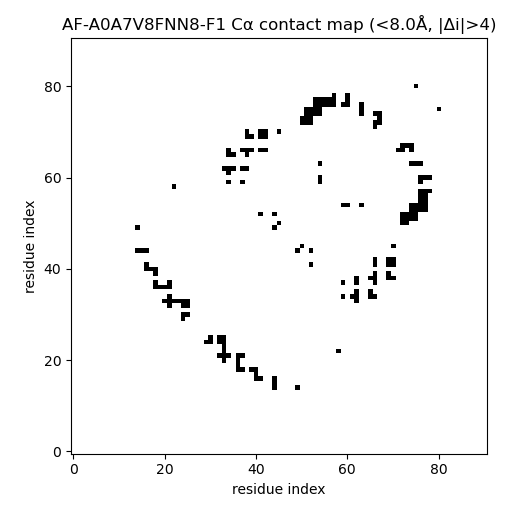 1 83 ? 8.792 -16.759 1.386 1.00 69.75 83 VAL A CA 1
ATOM 617 C C . VAL A 1 83 ? 8.483 -17.444 2.719 1.00 69.75 83 VAL A C 1
ATOM 619 O O . VAL A 1 83 ? 9.054 -18.497 3.006 1.00 69.75 83 VAL A O 1
ATOM 622 N N . ASP A 1 84 ? 7.552 -16.911 3.513 1.00 69.62 84 ASP A N 1
ATOM 623 C CA . ASP A 1 84 ? 7.143 -17.538 4.776 1.00 69.62 84 ASP A CA 1
ATOM 624 C C . ASP A 1 84 ? 6.515 -18.917 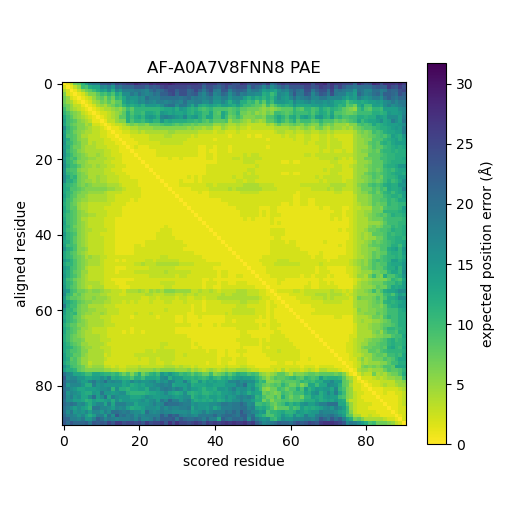4.558 1.00 69.62 84 ASP A C 1
ATOM 626 O O . ASP A 1 84 ? 6.807 -19.866 5.288 1.00 69.62 84 ASP A O 1
ATOM 630 N N . GLN A 1 85 ? 5.671 -19.058 3.536 1.00 70.19 85 GLN A N 1
ATOM 631 C CA . GLN A 1 85 ? 5.052 -20.334 3.200 1.00 70.19 85 GLN A CA 1
ATOM 632 C C . GLN A 1 85 ? 6.079 -21.365 2.708 1.00 70.19 85 GLN A C 1
ATOM 634 O O . GLN A 1 85 ? 5.970 -22.535 3.071 1.00 70.19 85 GLN A O 1
ATOM 639 N N . LEU A 1 86 ? 7.084 -20.951 1.926 1.00 52.94 86 LEU A N 1
ATOM 640 C CA . LEU A 1 86 ? 8.195 -21.818 1.519 1.00 52.94 86 LEU A CA 1
ATOM 641 C C . LEU A 1 86 ? 9.007 -22.286 2.731 1.00 52.94 86 LEU A C 1
ATOM 643 O O . LEU A 1 86 ? 9.260 -23.480 2.862 1.00 52.94 86 LEU A O 1
ATOM 647 N N . ARG A 1 87 ? 9.342 -21.381 3.660 1.00 71.25 87 ARG A N 1
ATOM 648 C CA . ARG A 1 87 ? 10.059 -21.728 4.901 1.00 71.25 87 ARG A CA 1
ATOM 649 C C . ARG A 1 87 ? 9.306 -22.758 5.739 1.00 71.25 87 ARG A C 1
ATOM 651 O O . ARG A 1 87 ? 9.911 -23.721 6.184 1.00 71.25 87 ARG A O 1
ATOM 658 N N . ARG A 1 88 ? 7.986 -22.599 5.897 1.00 78.38 88 ARG A N 1
ATOM 659 C CA . ARG A 1 88 ? 7.132 -23.553 6.635 1.00 78.38 88 ARG A CA 1
ATOM 660 C C . ARG A 1 88 ? 7.026 -24.938 5.992 1.00 78.38 88 ARG A C 1
ATOM 662 O O . ARG A 1 88 ? 6.574 -25.857 6.655 1.00 78.38 88 ARG A O 1
ATOM 669 N N . ARG A 1 89 ? 7.326 -25.068 4.697 1.00 62.44 89 ARG A N 1
ATOM 670 C CA . ARG A 1 89 ? 7.243 -26.340 3.958 1.00 62.44 89 ARG A CA 1
ATOM 671 C C . ARG A 1 89 ? 8.590 -27.048 3.821 1.00 62.44 89 ARG A C 1
ATOM 673 O O . ARG A 1 89 ? 8.601 -28.222 3.475 1.00 62.44 89 ARG A O 1
ATOM 680 N N . LEU A 1 90 ? 9.693 -26.322 4.006 1.00 69.75 90 LEU A N 1
ATOM 681 C CA . LEU A 1 90 ? 11.063 -26.823 3.856 1.00 69.75 90 LEU A CA 1
ATOM 682 C C . LEU A 1 90 ? 11.764 -27.093 5.200 1.00 69.75 90 LEU A C 1
ATOM 684 O O . LEU A 1 90 ? 12.866 -27.637 5.188 1.00 69.75 90 LEU A O 1
ATOM 688 N N . GLY A 1 91 ? 11.157 -26.698 6.322 1.00 50.22 91 GLY A N 1
ATOM 689 C CA . GLY A 1 91 ? 11.555 -27.077 7.682 1.00 50.22 91 GLY A CA 1
ATOM 690 C C . GLY A 1 91 ? 10.525 -28.000 8.308 1.00 50.22 91 GLY A C 1
ATOM 691 O O . GLY A 1 91 ? 10.928 -28.766 9.207 1.00 50.22 91 GLY A O 1
#